Protein AF-A0AA36GK34-F1 (afdb_monomer_lite)

Foldseek 3Di:
DDQDWDWDDPVVPCVVLLVRLLVVVFDQQWQAPVDRDTGSDQVVNVVCCCVVPVVDDCPGTHGNCDPVNVVSSVVSSCQQAVPQVPDDDPPDDDDPDTTRGRD

Secondary structure (DSSP, 8-state):
----EE---TTTTTHHHHHHHHHHH----EEESSSS-EESSHHHHHHHHHHH-TTS----EEE---HHHHHHHHHHHHHHSTT-TT--STTSPPPSSS-EE--

pLDDT: mean 72.34, std 14.38, range [43.44, 91.88]

Radius of gyration: 15.76 Å; chains: 1; bounding box: 40×27×38 Å

Structure (mmCIF, N/CA/C/O backbone):
data_AF-A0AA36GK34-F1
#
_entry.id   AF-A0AA36GK34-F1
#
loop_
_atom_site.group_PDB
_atom_site.id
_atom_site.type_symbol
_atom_site.label_atom_id
_atom_site.label_alt_id
_atom_site.label_comp_id
_atom_site.label_asym_id
_atom_site.label_entity_id
_atom_site.label_seq_id
_atom_site.pdbx_PDB_ins_code
_atom_site.Cartn_x
_atom_site.Cartn_y
_atom_site.Cartn_z
_atom_site.occupancy
_atom_site.B_iso_or_equiv
_atom_site.auth_seq_id
_atom_site.auth_comp_id
_atom_site.auth_asym_id
_atom_site.auth_atom_id
_atom_site.pdbx_PDB_model_num
ATOM 1 N N . MET A 1 1 ? -0.138 7.159 15.864 1.00 46.25 1 MET A N 1
ATOM 2 C CA . MET A 1 1 ? -1.467 7.803 15.767 1.00 46.25 1 MET A CA 1
ATOM 3 C C . MET A 1 1 ? -1.606 8.419 14.386 1.00 46.25 1 MET A C 1
ATOM 5 O O . MET A 1 1 ? -0.625 8.935 13.859 1.00 46.25 1 MET A O 1
ATOM 9 N N . CYS A 1 2 ? -2.761 8.249 13.751 1.00 59.56 2 CYS A N 1
ATOM 10 C CA . CYS A 1 2 ? -2.970 8.485 12.326 1.00 59.56 2 CYS A CA 1
ATOM 11 C C . CYS A 1 2 ? -3.908 9.683 12.132 1.00 59.56 2 CYS A C 1
ATOM 13 O O . CYS A 1 2 ? -5.108 9.575 12.306 1.00 59.56 2 CYS A O 1
ATOM 15 N N . HIS A 1 3 ? -3.376 10.834 11.718 1.00 58.72 3 HIS A N 1
ATOM 16 C CA . HIS A 1 3 ? -4.166 12.071 11.587 1.00 58.72 3 HIS A CA 1
ATOM 17 C C . HIS A 1 3 ? -4.804 12.258 10.195 1.00 58.72 3 HIS A C 1
ATOM 19 O O . HIS A 1 3 ? -5.001 13.383 9.735 1.00 58.72 3 HIS A O 1
ATOM 25 N N . LYS A 1 4 ? -5.071 11.171 9.458 1.00 61.12 4 LYS A N 1
ATOM 26 C CA . LYS A 1 4 ? -5.571 11.247 8.072 1.00 61.12 4 LYS A CA 1
ATOM 27 C C . LYS A 1 4 ? -7.060 10.925 8.010 1.00 61.12 4 LYS A C 1
ATOM 29 O O . LYS A 1 4 ? -7.477 9.792 8.218 1.00 61.12 4 LYS A O 1
ATOM 34 N N . THR A 1 5 ? -7.859 11.915 7.616 1.00 60.19 5 THR A N 1
ATOM 35 C CA . THR A 1 5 ? -9.284 11.714 7.321 1.00 60.19 5 THR A CA 1
ATOM 36 C C . THR A 1 5 ? -9.451 11.104 5.934 1.00 60.19 5 THR A C 1
ATOM 38 O O . THR A 1 5 ? -9.057 11.707 4.933 1.00 60.19 5 THR A O 1
ATOM 41 N N . LEU A 1 6 ? -10.075 9.926 5.851 1.00 65.88 6 LEU A N 1
ATOM 42 C CA . LEU A 1 6 ? -10.350 9.271 4.578 1.00 65.88 6 LEU A CA 1
ATOM 43 C C . LEU A 1 6 ? -11.835 9.250 4.262 1.00 65.88 6 LEU A C 1
ATOM 45 O O . LEU A 1 6 ? -12.683 8.714 4.973 1.00 65.88 6 LEU A O 1
ATOM 49 N N . LEU A 1 7 ? -12.151 9.829 3.111 1.00 60.50 7 LEU A N 1
ATOM 50 C CA . LEU A 1 7 ? -13.493 9.792 2.567 1.00 60.50 7 LEU A CA 1
ATOM 51 C C . LEU A 1 7 ? -13.635 8.553 1.692 1.00 60.50 7 LEU A C 1
ATOM 53 O O . LEU A 1 7 ? -13.185 8.525 0.543 1.00 60.50 7 LEU A O 1
ATOM 57 N N . TYR A 1 8 ? -14.307 7.537 2.225 1.00 62.75 8 TYR A N 1
ATOM 58 C CA . TYR A 1 8 ? -14.777 6.432 1.409 1.00 62.75 8 TYR A CA 1
ATOM 59 C C . TYR A 1 8 ? -15.855 6.931 0.431 1.00 62.75 8 TYR A C 1
ATOM 61 O O . TYR A 1 8 ? -16.920 7.407 0.832 1.00 62.75 8 TYR A O 1
ATOM 69 N N . ARG A 1 9 ? -15.584 6.827 -0.877 1.00 58.69 9 ARG A N 1
ATOM 70 C CA . ARG A 1 9 ? -16.608 6.946 -1.928 1.00 58.69 9 ARG A CA 1
ATOM 71 C C . ARG A 1 9 ? -16.687 5.629 -2.689 1.00 58.69 9 ARG A C 1
ATOM 73 O O . ARG A 1 9 ? -15.656 5.125 -3.134 1.00 58.69 9 ARG A O 1
ATOM 80 N N . ARG A 1 10 ? -17.910 5.150 -2.956 1.00 58.38 10 ARG A N 1
ATOM 81 C CA . ARG A 1 10 ? -18.173 3.961 -3.794 1.00 58.38 10 ARG A CA 1
ATOM 82 C C . ARG A 1 10 ? -17.403 3.975 -5.123 1.00 58.38 10 ARG A C 1
ATOM 84 O O . ARG A 1 10 ? -16.932 2.930 -5.545 1.00 58.38 10 ARG A O 1
ATOM 91 N N . ARG A 1 11 ? -17.200 5.156 -5.726 1.00 59.41 11 ARG A N 1
ATOM 92 C CA . ARG A 1 11 ? -16.457 5.336 -6.988 1.00 59.41 11 ARG A CA 1
ATOM 93 C C . ARG A 1 11 ? -14.961 4.978 -6.891 1.00 59.41 11 ARG A C 1
ATOM 95 O O . ARG A 1 11 ? -14.391 4.551 -7.882 1.00 59.41 11 ARG A O 1
ATOM 102 N N . TYR A 1 12 ? -14.330 5.153 -5.726 1.00 60.44 12 TYR A N 1
ATOM 103 C CA . TYR A 1 12 ? -12.917 4.800 -5.509 1.00 60.44 12 TYR A CA 1
ATOM 104 C C . TYR A 1 12 ? -12.744 3.387 -4.935 1.00 60.44 12 TYR A C 1
ATOM 106 O O . TYR A 1 12 ? -11.696 2.777 -5.117 1.00 60.44 12 TYR A O 1
ATOM 114 N N . GLY A 1 13 ? -13.766 2.847 -4.268 1.00 63.06 13 GLY A N 1
ATOM 115 C CA . GLY A 1 13 ? -13.734 1.492 -3.722 1.00 63.06 13 GLY A CA 1
ATOM 116 C C . GLY A 1 13 ? -12.776 1.319 -2.533 1.00 63.06 13 GLY A C 1
ATOM 117 O O . GLY A 1 13 ? -12.371 2.281 -1.882 1.00 63.06 13 GLY A O 1
ATOM 118 N N . LYS A 1 14 ? -12.439 0.057 -2.236 1.00 66.31 14 LYS A N 1
ATOM 119 C CA . LYS A 1 14 ? -11.573 -0.373 -1.114 1.00 66.31 14 LYS A CA 1
ATOM 120 C C . LYS A 1 14 ? -10.114 0.044 -1.266 1.00 66.31 14 LYS A C 1
ATOM 122 O O . LYS A 1 14 ? -9.384 0.084 -0.281 1.00 66.31 14 LYS A O 1
ATOM 127 N N . SER A 1 15 ? -9.687 0.340 -2.491 1.00 68.56 15 SER A N 1
ATOM 128 C CA . SER A 1 15 ? -8.283 0.577 -2.837 1.00 68.56 15 SER A CA 1
ATOM 129 C C . SER A 1 15 ? -7.666 1.715 -2.025 1.00 68.56 15 SER A C 1
ATOM 131 O O . SER A 1 15 ? -6.554 1.557 -1.539 1.00 68.56 15 SER A O 1
ATOM 133 N N . ARG A 1 16 ? -8.401 2.811 -1.789 1.00 73.88 16 ARG A N 1
ATOM 134 C CA . ARG A 1 16 ? -7.904 3.947 -0.992 1.00 73.88 16 ARG A CA 1
ATOM 135 C C . ARG A 1 16 ? -7.752 3.651 0.496 1.00 73.88 16 ARG A C 1
ATOM 137 O O . ARG A 1 16 ? -6.821 4.153 1.113 1.00 73.88 16 ARG A O 1
ATOM 144 N N . LEU A 1 17 ? -8.638 2.836 1.066 1.00 74.56 17 LEU A N 1
ATOM 145 C CA . LEU A 1 17 ? -8.524 2.418 2.466 1.00 74.56 17 LEU A CA 1
ATOM 146 C C . LEU A 1 17 ? -7.340 1.454 2.636 1.00 74.56 17 LEU A C 1
ATOM 148 O O . LEU A 1 17 ? -6.552 1.592 3.564 1.00 74.56 17 LEU A O 1
ATOM 152 N N . LEU A 1 18 ? -7.155 0.532 1.686 1.00 73.88 18 LEU A N 1
ATOM 153 C CA . LEU A 1 18 ? -6.006 -0.378 1.684 1.00 73.88 18 LEU A CA 1
ATOM 154 C C . LEU A 1 18 ? -4.680 0.353 1.452 1.00 73.88 18 LEU A C 1
ATOM 156 O O . LEU A 1 18 ? -3.688 0.036 2.099 1.00 73.88 18 LEU A O 1
ATOM 160 N N . GLU A 1 19 ? -4.644 1.333 0.548 1.00 75.62 19 GLU A N 1
ATOM 161 C CA . GLU A 1 19 ? -3.464 2.175 0.318 1.00 75.62 19 GLU A CA 1
ATOM 162 C C . GLU A 1 19 ? -3.084 2.962 1.576 1.00 75.62 19 GLU A C 1
ATOM 164 O O . GLU A 1 19 ? -1.904 3.066 1.908 1.00 75.62 19 GLU A O 1
ATOM 169 N N . HIS A 1 20 ? -4.072 3.463 2.314 1.00 78.25 20 HIS A N 1
ATOM 170 C CA . HIS A 1 20 ? -3.837 4.137 3.580 1.00 78.25 20 HIS A CA 1
ATOM 171 C C . HIS A 1 20 ? -3.178 3.238 4.622 1.00 78.25 20 HIS A C 1
ATOM 173 O O . HIS A 1 20 ? -2.134 3.601 5.158 1.00 78.25 20 HIS A O 1
ATOM 179 N N . VAL A 1 21 ? -3.756 2.061 4.869 1.00 78.06 21 VAL A N 1
ATOM 180 C CA . VAL A 1 21 ? -3.204 1.100 5.832 1.00 78.06 21 VAL A CA 1
ATOM 181 C C . VAL A 1 21 ? -1.803 0.661 5.401 1.00 78.06 21 VAL A C 1
ATOM 183 O O . VAL A 1 21 ? -0.883 0.637 6.214 1.00 78.06 21 VAL A O 1
ATOM 186 N N . ARG A 1 22 ? -1.582 0.441 4.098 1.00 77.12 22 ARG A N 1
ATOM 187 C CA . ARG A 1 22 ? -0.243 0.167 3.548 1.00 77.12 22 ARG A CA 1
ATOM 188 C C . ARG A 1 22 ? 0.745 1.318 3.738 1.00 77.12 22 ARG A C 1
ATOM 190 O O . ARG A 1 22 ? 1.933 1.060 3.893 1.00 77.12 22 ARG A O 1
ATOM 197 N N . THR A 1 23 ? 0.275 2.565 3.734 1.00 76.50 23 THR A N 1
ATOM 198 C CA . THR A 1 23 ? 1.109 3.749 3.999 1.00 76.50 23 THR A CA 1
ATOM 199 C C . THR A 1 23 ? 1.509 3.849 5.467 1.00 76.50 23 THR A C 1
ATOM 201 O O . THR A 1 23 ? 2.536 4.434 5.754 1.00 76.50 23 THR A O 1
ATOM 204 N N . LEU A 1 24 ? 0.724 3.307 6.400 1.00 77.88 24 LEU A N 1
ATOM 205 C CA . LEU A 1 24 ? 1.126 3.221 7.810 1.00 77.88 24 LEU A CA 1
ATOM 206 C C . LEU A 1 24 ? 2.098 2.070 8.056 1.00 77.88 24 LEU A C 1
ATOM 208 O O . LEU A 1 24 ? 2.944 2.137 8.938 1.00 77.88 24 LEU A O 1
ATOM 212 N N . TRP A 1 25 ? 1.952 1.003 7.280 1.00 79.00 25 TRP A N 1
ATOM 213 C CA . TRP A 1 25 ? 2.748 -0.200 7.429 1.00 79.00 25 TRP A CA 1
ATOM 214 C C . TRP A 1 25 ? 4.148 -0.086 6.807 1.00 79.00 25 TRP A C 1
ATOM 216 O O . TRP A 1 25 ? 5.098 -0.662 7.327 1.00 79.00 25 TRP A O 1
ATOM 226 N N . GLU A 1 26 ? 4.274 0.625 5.681 1.00 74.00 26 GLU A N 1
ATOM 227 C CA . GLU A 1 26 ? 5.518 0.938 4.946 1.00 74.00 26 GLU A CA 1
ATOM 228 C C . GLU A 1 26 ? 6.475 -0.241 4.658 1.00 74.00 26 GLU A C 1
ATOM 230 O O . GLU A 1 26 ? 7.604 -0.028 4.204 1.00 74.00 26 GLU A O 1
ATOM 235 N N . ARG A 1 27 ? 6.040 -1.497 4.822 1.00 79.50 27 ARG A N 1
ATOM 236 C CA . ARG A 1 27 ? 6.902 -2.672 4.639 1.00 79.50 27 ARG A CA 1
ATOM 237 C C . ARG A 1 27 ? 7.248 -2.933 3.173 1.00 79.50 27 ARG A C 1
ATOM 239 O O . ARG A 1 27 ? 6.370 -2.868 2.306 1.00 79.50 27 ARG A O 1
ATOM 246 N N . PRO A 1 28 ? 8.508 -3.298 2.871 1.00 77.12 28 PRO A N 1
ATOM 247 C CA . PRO A 1 28 ? 8.963 -3.578 1.518 1.00 77.12 28 PRO A CA 1
ATOM 248 C C . PRO A 1 28 ? 8.555 -4.985 1.052 1.00 77.12 28 PRO A C 1
ATOM 250 O O . PRO A 1 28 ? 9.393 -5.858 0.842 1.00 77.12 28 PRO A O 1
ATOM 253 N N . VAL A 1 29 ? 7.252 -5.209 0.874 1.00 81.06 29 VAL A N 1
ATOM 254 C CA . VAL A 1 29 ? 6.695 -6.507 0.443 1.00 81.06 29 VAL A CA 1
ATOM 255 C C . VAL A 1 29 ? 6.583 -6.669 -1.068 1.00 81.06 29 VAL A C 1
ATOM 257 O O . VAL A 1 29 ? 6.165 -7.713 -1.565 1.00 81.06 29 VAL A O 1
ATOM 260 N N . LYS A 1 30 ? 6.898 -5.620 -1.830 1.00 84.75 30 LYS A N 1
ATOM 261 C CA . LYS A 1 30 ? 6.863 -5.652 -3.290 1.00 84.75 30 LYS A CA 1
ATOM 262 C C . LYS A 1 30 ? 8.281 -5.869 -3.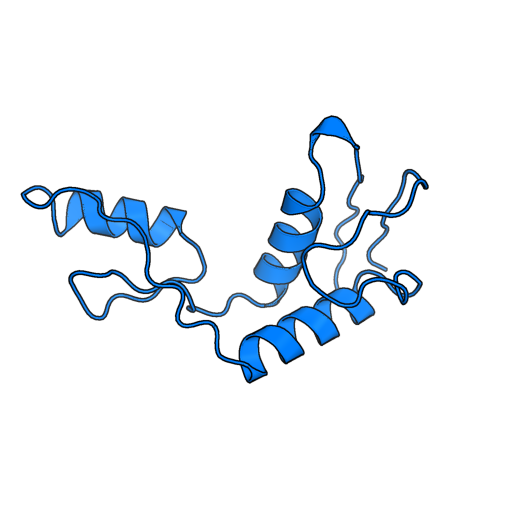803 1.00 84.75 30 LYS A C 1
ATOM 264 O O . LYS A 1 30 ? 9.103 -4.960 -3.747 1.00 84.75 30 LYS A O 1
ATOM 269 N N . LYS A 1 31 ? 8.566 -7.071 -4.296 1.00 87.50 31 LYS A N 1
ATOM 270 C CA . LYS A 1 31 ? 9.863 -7.485 -4.837 1.00 87.50 31 LYS A CA 1
ATOM 271 C C . LYS A 1 31 ? 9.854 -7.451 -6.367 1.00 87.50 31 LYS A C 1
ATOM 273 O O . LYS A 1 31 ? 8.867 -7.826 -7.004 1.00 87.50 31 LYS A O 1
ATOM 278 N N . CYS A 1 32 ? 10.953 -7.011 -6.969 1.00 89.38 32 CYS A N 1
ATOM 279 C CA . CYS A 1 32 ? 11.185 -7.184 -8.398 1.00 89.38 32 CYS A CA 1
ATOM 280 C C . CYS A 1 32 ? 11.244 -8.681 -8.748 1.00 89.38 32 CYS A C 1
ATOM 282 O O . CYS A 1 32 ? 11.732 -9.496 -7.971 1.00 89.38 32 CYS A O 1
ATOM 284 N N . LYS A 1 33 ? 10.734 -9.064 -9.921 1.00 87.00 33 LYS A N 1
ATOM 285 C CA . LYS A 1 33 ? 10.833 -10.455 -10.399 1.00 87.00 33 LYS A CA 1
ATOM 286 C C . LYS A 1 33 ? 12.217 -10.812 -10.928 1.00 87.00 33 LYS A C 1
ATOM 288 O O . LYS A 1 33 ? 12.559 -11.985 -10.966 1.00 87.00 33 LYS A O 1
ATOM 293 N N . LEU A 1 34 ? 12.974 -9.805 -11.348 1.00 85.81 34 LEU A N 1
ATOM 294 C CA . LEU A 1 34 ? 14.256 -9.976 -12.024 1.00 85.81 34 LEU A CA 1
ATOM 295 C C . LEU A 1 34 ? 15.453 -9.847 -11.076 1.00 85.81 34 LEU A C 1
ATOM 297 O O . LEU A 1 34 ? 16.559 -10.220 -11.448 1.00 85.81 34 LEU A O 1
ATOM 301 N N . CYS A 1 35 ? 15.255 -9.309 -9.871 1.00 88.44 35 CYS A N 1
ATOM 302 C CA . CYS A 1 35 ? 16.328 -9.064 -8.911 1.00 88.44 35 CYS A CA 1
ATOM 303 C C . CYS A 1 35 ? 15.806 -9.010 -7.466 1.00 88.44 35 CYS A C 1
ATOM 305 O O . CYS A 1 35 ? 14.598 -9.024 -7.212 1.00 88.44 35 CYS A O 1
ATOM 307 N N . ASP A 1 36 ? 16.719 -8.885 -6.503 1.00 88.31 36 ASP A N 1
ATOM 308 C CA . ASP A 1 36 ? 16.396 -8.806 -5.076 1.00 88.31 36 ASP A CA 1
ATOM 309 C C . ASP A 1 36 ? 15.904 -7.438 -4.589 1.00 88.31 36 ASP A C 1
ATOM 311 O O . ASP A 1 36 ? 15.686 -7.246 -3.392 1.00 88.31 36 ASP A O 1
ATOM 315 N N . PHE A 1 37 ? 15.652 -6.496 -5.502 1.00 87.88 37 PHE A N 1
ATOM 316 C CA . PHE A 1 37 ? 15.111 -5.192 -5.147 1.00 87.88 37 PHE A CA 1
ATOM 317 C C . PHE A 1 37 ? 13.712 -5.320 -4.533 1.00 87.88 37 PHE A C 1
AT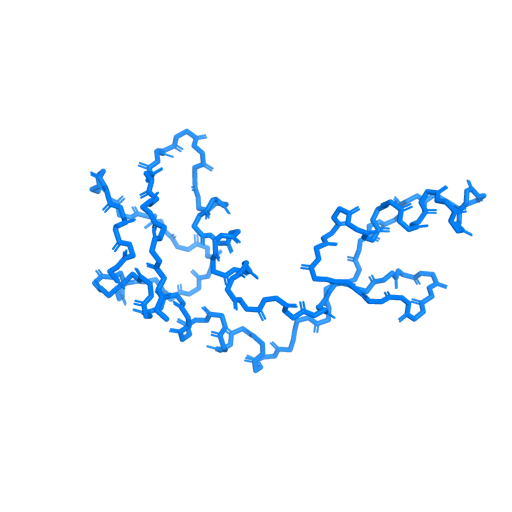OM 319 O O . PHE A 1 37 ? 12.787 -5.855 -5.152 1.00 87.88 37 PHE A O 1
ATOM 326 N N . LYS A 1 38 ? 13.542 -4.780 -3.323 1.00 88.31 38 LYS A N 1
ATOM 327 C CA . LYS A 1 38 ? 12.271 -4.730 -2.594 1.00 88.31 38 LYS A CA 1
ATOM 328 C C . LYS A 1 38 ? 11.875 -3.283 -2.337 1.00 88.31 38 LYS A C 1
ATOM 330 O O . LYS A 1 38 ? 12.709 -2.445 -2.009 1.00 88.31 38 LYS A O 1
ATOM 335 N N . ALA A 1 39 ? 10.587 -2.992 -2.447 1.00 85.31 39 ALA A N 1
ATOM 336 C CA . ALA A 1 39 ? 10.029 -1.684 -2.158 1.00 85.31 39 ALA A CA 1
ATOM 337 C C . ALA A 1 39 ? 8.657 -1.798 -1.496 1.00 85.31 39 ALA A C 1
ATOM 339 O O . ALA A 1 39 ? 7.959 -2.804 -1.615 1.00 85.31 39 ALA A O 1
ATOM 340 N N . SER A 1 40 ? 8.243 -0.730 -0.818 1.00 80.38 40 SER A N 1
ATOM 341 C CA . SER A 1 40 ? 6.940 -0.674 -0.142 1.00 80.38 40 SER A CA 1
ATOM 342 C C . SER A 1 40 ? 5.767 -0.466 -1.102 1.00 80.38 40 SER A C 1
ATOM 344 O O . SER A 1 40 ? 4.610 -0.637 -0.733 1.00 80.38 40 SER A O 1
ATOM 346 N N . SER A 1 41 ? 6.034 -0.099 -2.360 1.00 79.69 41 SER A N 1
ATOM 347 C CA . SER A 1 41 ? 4.993 0.160 -3.352 1.00 79.69 41 SER A CA 1
ATOM 348 C C . SER A 1 41 ? 5.337 -0.418 -4.717 1.00 79.69 41 SER A C 1
ATOM 350 O O . SER A 1 41 ? 6.476 -0.362 -5.184 1.00 79.69 41 SER A O 1
ATOM 352 N N . ALA A 1 42 ? 4.311 -0.925 -5.406 1.00 82.75 42 ALA A N 1
ATOM 353 C CA . ALA A 1 42 ? 4.458 -1.463 -6.755 1.00 82.75 42 ALA A CA 1
ATOM 354 C C . ALA A 1 42 ? 5.003 -0.408 -7.732 1.00 82.75 42 ALA A C 1
ATOM 356 O O . ALA A 1 42 ? 5.797 -0.733 -8.606 1.00 82.75 42 ALA A O 1
ATOM 357 N N . ARG A 1 43 ? 4.648 0.872 -7.545 1.00 84.56 43 ARG A N 1
ATOM 358 C CA . ARG A 1 43 ? 5.133 1.983 -8.376 1.00 84.56 43 ARG A CA 1
ATOM 359 C C . ARG A 1 43 ? 6.649 2.167 -8.291 1.00 84.56 43 ARG A C 1
ATOM 361 O O . ARG A 1 43 ? 7.271 2.402 -9.323 1.00 84.56 43 ARG A O 1
ATOM 368 N N . LYS A 1 44 ? 7.242 2.012 -7.100 1.00 86.44 44 LYS A N 1
ATOM 369 C CA . LYS A 1 44 ? 8.703 2.037 -6.927 1.00 86.44 44 LYS A CA 1
ATOM 370 C C . LYS A 1 44 ? 9.363 0.863 -7.656 1.00 86.44 44 LYS A C 1
ATOM 372 O O . LYS A 1 44 ? 10.359 1.073 -8.335 1.00 86.44 44 LYS A O 1
ATOM 377 N N . VAL A 1 45 ? 8.771 -0.334 -7.599 1.00 88.75 45 VAL A N 1
ATOM 378 C CA . VAL A 1 45 ? 9.278 -1.501 -8.347 1.00 88.75 45 VAL A CA 1
ATOM 379 C C . VAL A 1 45 ? 9.149 -1.311 -9.860 1.00 88.75 45 VAL A C 1
ATOM 381 O O . VAL A 1 45 ? 10.074 -1.643 -10.585 1.00 88.75 45 VAL A O 1
ATOM 384 N N . ILE A 1 46 ? 8.049 -0.732 -10.351 1.00 89.19 46 ILE A N 1
ATOM 385 C CA . ILE A 1 46 ? 7.873 -0.412 -11.780 1.00 89.19 46 ILE A CA 1
ATOM 386 C C . ILE A 1 46 ? 8.935 0.586 -12.242 1.00 89.19 46 ILE A C 1
ATOM 388 O O . ILE A 1 46 ? 9.534 0.404 -13.298 1.00 89.19 46 ILE A O 1
ATOM 392 N N . TYR A 1 47 ? 9.168 1.642 -11.461 1.00 90.38 47 TYR A N 1
ATOM 393 C CA . TYR A 1 47 ? 10.195 2.629 -11.774 1.00 90.38 47 TYR A CA 1
ATOM 394 C C . TYR A 1 47 ? 11.589 1.996 -11.793 1.00 90.38 47 TYR A C 1
ATOM 396 O O . TYR A 1 47 ? 12.335 2.193 -12.748 1.00 90.38 47 TYR A O 1
ATOM 404 N N . HIS A 1 48 ? 11.909 1.185 -10.783 1.00 90.88 48 HIS A N 1
ATOM 405 C CA . HIS A 1 48 ? 13.145 0.412 -10.743 1.00 90.88 48 HIS A CA 1
ATOM 406 C C . HIS A 1 48 ? 13.280 -0.494 -11.975 1.00 90.88 48 HIS A C 1
ATOM 408 O O . HIS A 1 48 ? 14.290 -0.425 -12.661 1.00 90.88 48 HIS A O 1
ATOM 414 N N . HIS A 1 49 ? 12.243 -1.262 -12.327 1.00 91.06 49 HIS A N 1
ATOM 415 C CA . HIS A 1 49 ? 12.248 -2.129 -13.510 1.00 91.06 49 HIS A CA 1
ATOM 416 C C . HIS A 1 49 ? 12.540 -1.343 -14.787 1.00 91.06 49 HIS A C 1
ATOM 418 O O . HIS A 1 49 ? 13.384 -1.751 -15.573 1.00 91.06 49 HIS A O 1
ATOM 424 N N . LYS A 1 50 ? 11.889 -0.193 -14.985 1.00 90.00 50 LYS A N 1
ATOM 425 C CA . LYS A 1 50 ? 12.101 0.637 -16.179 1.00 90.00 50 LYS A CA 1
ATOM 426 C C . LYS A 1 50 ? 13.532 1.163 -16.309 1.00 90.00 50 LYS A C 1
ATOM 428 O O . LYS A 1 50 ? 14.003 1.311 -17.428 1.00 90.00 50 LYS A O 1
ATOM 433 N N . ASN A 1 51 ? 14.199 1.457 -15.194 1.00 91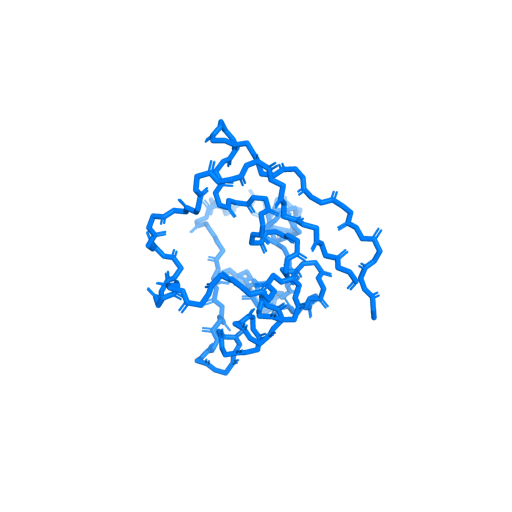.88 51 ASN A N 1
ATOM 434 C CA . ASN A 1 51 ? 15.550 2.022 -15.204 1.00 91.88 51 ASN A CA 1
ATOM 435 C C . ASN A 1 51 ? 16.643 0.945 -15.183 1.00 91.88 51 ASN A C 1
ATOM 437 O O . ASN A 1 51 ? 17.659 1.085 -15.850 1.00 91.88 51 ASN A O 1
ATOM 441 N N . THR A 1 52 ? 16.445 -0.127 -14.418 1.00 90.94 52 THR A N 1
ATOM 442 C CA . THR A 1 52 ? 17.447 -1.182 -14.197 1.00 90.94 52 THR A CA 1
ATOM 443 C C . THR A 1 52 ? 17.289 -2.352 -15.167 1.00 90.94 52 THR A C 1
ATOM 445 O O . THR A 1 52 ? 18.265 -3.021 -15.492 1.00 90.94 52 THR A O 1
ATOM 448 N N . HIS A 1 53 ? 16.078 -2.595 -15.669 1.00 88.56 53 HIS A N 1
ATOM 449 C CA . HIS A 1 53 ? 15.769 -3.693 -16.585 1.00 88.56 53 HIS A CA 1
ATOM 450 C C . HIS A 1 53 ? 15.063 -3.207 -17.869 1.00 88.56 53 HIS A C 1
ATOM 452 O O . HIS A 1 53 ? 14.009 -3.742 -18.223 1.00 88.56 53 HIS A O 1
ATOM 458 N N . PRO A 1 54 ? 15.621 -2.221 -18.605 1.00 87.31 54 PRO A N 1
ATOM 459 C CA . PRO A 1 54 ? 14.981 -1.667 -19.804 1.00 87.31 54 PRO A CA 1
ATOM 460 C C . PRO A 1 54 ? 14.813 -2.701 -20.929 1.00 87.31 54 PRO A C 1
ATOM 462 O O . PRO A 1 54 ? 13.871 -2.615 -21.709 1.00 87.31 54 PRO A O 1
ATOM 465 N N . ASN A 1 55 ? 15.686 -3.713 -20.972 1.00 89.56 55 ASN A N 1
ATOM 466 C CA . ASN A 1 55 ? 15.681 -4.770 -21.989 1.00 89.56 55 ASN A CA 1
ATOM 467 C C . ASN A 1 55 ? 14.758 -5.952 -21.648 1.00 89.56 55 ASN A C 1
ATOM 469 O O . ASN A 1 55 ? 14.755 -6.950 -22.364 1.00 89.56 55 ASN A O 1
ATOM 473 N N . GLN A 1 56 ? 14.021 -5.892 -20.536 1.00 86.31 56 GLN A N 1
ATOM 474 C CA . GLN A 1 56 ? 13.141 -6.973 -20.098 1.00 86.31 56 GLN A CA 1
ATOM 475 C C . GLN A 1 56 ? 11.688 -6.488 -20.029 1.00 86.31 56 GLN A C 1
ATOM 477 O O . GLN A 1 56 ? 11.419 -5.414 -19.478 1.00 86.31 56 GLN A O 1
ATOM 482 N N . PRO A 1 57 ? 10.716 -7.271 -20.529 1.00 83.75 57 PRO A N 1
ATOM 483 C CA . PRO A 1 57 ? 9.311 -6.898 -20.455 1.00 83.75 57 PRO A CA 1
ATOM 484 C C . PRO A 1 57 ? 8.837 -6.859 -18.998 1.00 83.75 57 PRO A C 1
ATOM 486 O O . PRO A 1 57 ? 9.141 -7.743 -18.188 1.00 83.75 57 PRO A O 1
ATOM 489 N N . TYR A 1 58 ? 8.063 -5.827 -18.650 1.00 80.81 58 TYR A N 1
ATOM 490 C CA . TYR A 1 58 ? 7.497 -5.703 -17.310 1.00 80.81 58 TYR A CA 1
ATOM 491 C C . TYR A 1 58 ? 6.474 -6.817 -17.064 1.00 80.81 58 TYR A C 1
ATOM 493 O O . TYR A 1 58 ? 5.334 -6.750 -17.512 1.00 80.81 58 TYR A O 1
ATOM 501 N N . SER A 1 59 ? 6.887 -7.834 -16.310 1.00 78.94 59 SER A N 1
ATOM 502 C CA . SER A 1 59 ? 6.081 -9.029 -16.021 1.00 78.94 59 SER A CA 1
ATOM 503 C C . SER A 1 59 ? 5.335 -8.940 -14.680 1.00 78.94 59 SER A C 1
ATOM 505 O O . SER A 1 59 ? 4.896 -9.951 -14.122 1.00 78.94 59 SER A O 1
ATOM 507 N N . GLY A 1 60 ? 5.209 -7.731 -14.122 1.00 82.38 60 GLY A N 1
ATOM 508 C CA . GLY A 1 60 ? 4.568 -7.478 -12.832 1.00 82.38 60 GLY A CA 1
ATOM 509 C C . GLY A 1 60 ? 5.529 -7.477 -11.640 1.00 82.38 60 GLY A C 1
ATOM 510 O O . GLY A 1 60 ? 6.744 -7.594 -11.774 1.00 82.38 60 GLY A O 1
ATOM 511 N N . VAL A 1 61 ? 4.957 -7.343 -10.444 1.00 84.44 61 VAL A N 1
ATOM 512 C CA . VAL A 1 61 ? 5.676 -7.307 -9.164 1.00 84.44 61 VAL A CA 1
ATOM 513 C C . VAL A 1 61 ? 5.403 -8.577 -8.363 1.00 84.44 61 VAL A C 1
ATOM 515 O O . VAL A 1 61 ? 4.267 -9.051 -8.331 1.00 84.44 61 VAL A O 1
ATOM 518 N N . LEU A 1 62 ? 6.426 -9.143 -7.722 1.00 84.19 62 LEU A N 1
ATOM 519 C CA . LEU A 1 62 ? 6.236 -10.217 -6.749 1.00 84.19 62 LEU A CA 1
ATOM 520 C C . LEU A 1 62 ? 5.765 -9.600 -5.439 1.00 84.19 62 LEU A C 1
ATOM 522 O O . LEU A 1 62 ? 6.407 -8.707 -4.892 1.00 84.19 62 LEU A O 1
ATOM 526 N N . SER A 1 63 ? 4.622 -10.059 -4.946 1.00 80.81 63 SER A N 1
ATOM 527 C CA . SER A 1 63 ? 4.172 -9.709 -3.603 1.00 80.81 63 SER A CA 1
ATOM 528 C C . SER A 1 63 ? 4.680 -10.795 -2.668 1.00 80.81 63 SER A C 1
ATOM 530 O O . SER A 1 63 ? 4.157 -11.901 -2.687 1.00 80.81 63 SER A O 1
ATOM 532 N N . THR A 1 64 ? 5.714 -10.497 -1.888 1.00 80.69 64 THR A N 1
ATOM 533 C CA . THR A 1 64 ? 6.216 -11.379 -0.827 1.00 80.69 64 THR A CA 1
ATOM 534 C C . THR A 1 64 ? 5.465 -11.095 0.475 1.00 80.69 64 THR A C 1
ATOM 536 O O . THR A 1 64 ? 6.086 -10.969 1.522 1.00 80.69 64 THR A O 1
ATOM 539 N N . GLU A 1 65 ? 4.147 -10.883 0.384 1.00 77.19 65 GLU A N 1
ATOM 540 C CA . GLU A 1 65 ? 3.277 -10.679 1.546 1.00 77.19 65 GLU A CA 1
ATOM 541 C C . GLU A 1 65 ? 3.124 -12.038 2.247 1.00 77.19 65 GLU A C 1
ATOM 543 O O . GLU A 1 65 ? 2.508 -12.961 1.714 1.00 77.19 65 GLU A O 1
ATOM 548 N N . SER A 1 66 ? 3.741 -12.165 3.418 1.00 78.88 66 SER A N 1
ATOM 549 C CA . SER A 1 66 ? 3.644 -13.319 4.312 1.00 78.88 66 SER A CA 1
ATOM 550 C C . SER A 1 66 ? 2.267 -13.367 4.984 1.00 78.88 66 SER A C 1
ATOM 552 O O . SER A 1 66 ? 1.542 -12.374 5.037 1.00 78.88 66 SER A O 1
ATOM 554 N N . LYS A 1 67 ? 1.903 -14.503 5.589 1.00 76.69 67 LYS A N 1
ATOM 555 C CA . LYS A 1 67 ? 0.691 -14.575 6.427 1.00 76.69 67 LYS A CA 1
ATOM 556 C C . LYS A 1 67 ? 0.744 -13.579 7.596 1.00 76.69 67 LYS A C 1
ATOM 558 O O . LYS A 1 67 ? -0.275 -12.989 7.935 1.00 76.69 67 LYS A O 1
ATOM 563 N N . GLU A 1 68 ? 1.930 -13.370 8.159 1.00 77.75 68 GLU A N 1
ATOM 564 C CA . GLU A 1 68 ? 2.195 -12.383 9.212 1.00 77.75 68 GLU A CA 1
ATOM 565 C C . GLU A 1 68 ? 1.993 -10.950 8.710 1.00 77.75 68 GLU A C 1
ATOM 567 O O . GLU A 1 68 ? 1.342 -10.150 9.368 1.00 77.75 68 GLU A O 1
ATOM 572 N N . ASP A 1 69 ? 2.451 -10.649 7.494 1.00 78.44 69 ASP A N 1
ATOM 573 C CA . ASP A 1 69 ? 2.261 -9.342 6.864 1.00 78.44 69 ASP A CA 1
ATOM 574 C C . ASP A 1 69 ? 0.770 -9.008 6.666 1.00 78.44 69 ASP A C 1
ATOM 576 O O . ASP A 1 69 ? 0.340 -7.867 6.848 1.00 78.44 69 ASP A O 1
ATOM 580 N N . LEU A 1 70 ? -0.041 -10.013 6.315 1.00 78.25 70 LEU A N 1
ATOM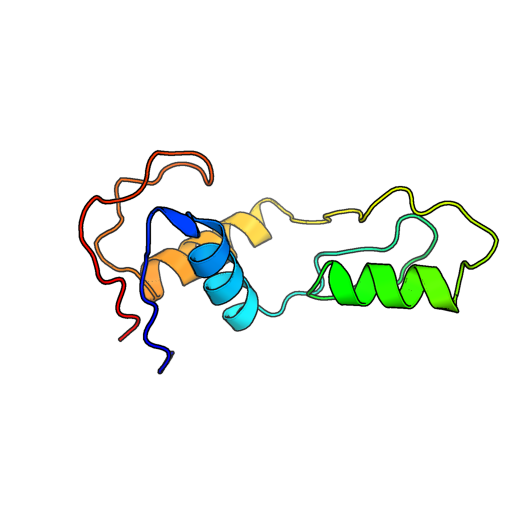 581 C CA . LEU A 1 70 ? -1.495 -9.871 6.212 1.00 78.25 70 LEU A CA 1
ATOM 582 C C . LEU A 1 70 ? -2.156 -9.644 7.579 1.00 78.25 70 LEU A C 1
ATOM 584 O O . LEU A 1 70 ? -3.118 -8.879 7.662 1.00 78.25 70 LEU A O 1
ATOM 588 N N . ASP A 1 71 ? -1.649 -10.282 8.634 1.00 80.50 71 ASP A N 1
ATOM 589 C CA . ASP A 1 71 ? -2.121 -10.092 10.009 1.00 80.50 71 ASP A CA 1
ATOM 590 C C . ASP A 1 71 ? -1.785 -8.687 10.535 1.00 80.50 71 ASP A C 1
ATOM 592 O O . ASP A 1 71 ? -2.649 -8.005 11.084 1.00 80.50 71 ASP A O 1
ATOM 596 N N . ASP A 1 72 ? -0.573 -8.197 10.274 1.00 81.94 72 ASP A N 1
ATOM 597 C CA . ASP A 1 72 ? -0.151 -6.834 10.609 1.00 81.94 72 ASP A CA 1
ATOM 598 C C . ASP A 1 72 ? -1.003 -5.778 9.885 1.00 81.94 72 ASP A C 1
ATOM 600 O O . ASP A 1 72 ? -1.502 -4.830 10.499 1.00 81.94 72 ASP A O 1
ATOM 604 N N . LEU A 1 73 ? -1.256 -5.975 8.585 1.00 78.81 73 LEU A N 1
ATOM 605 C CA . LEU A 1 73 ? -2.171 -5.125 7.819 1.00 78.81 73 LEU A CA 1
ATOM 606 C C . LEU A 1 73 ? -3.592 -5.150 8.397 1.00 78.81 73 LEU A C 1
ATOM 608 O O . LEU A 1 73 ? -4.252 -4.110 8.435 1.00 78.81 73 LEU A O 1
ATOM 612 N N . LEU A 1 74 ? -4.070 -6.306 8.863 1.00 78.25 74 LEU A N 1
ATOM 613 C CA . LEU A 1 74 ? -5.384 -6.428 9.491 1.00 78.25 74 LEU A CA 1
ATOM 614 C C . LEU A 1 74 ? -5.435 -5.709 10.846 1.00 78.25 74 LEU A C 1
ATOM 616 O O . LEU A 1 74 ? -6.412 -5.017 11.129 1.00 78.25 74 LEU A O 1
ATOM 620 N N . LYS A 1 75 ? -4.381 -5.810 11.660 1.00 80.75 75 LYS A N 1
ATOM 621 C CA . LYS A 1 75 ? -4.257 -5.080 12.931 1.00 80.75 75 LYS A CA 1
ATOM 622 C C . LYS A 1 75 ? -4.271 -3.572 12.711 1.00 80.75 75 LYS A C 1
ATOM 624 O O . LYS A 1 75 ? -4.997 -2.862 13.402 1.00 80.75 75 LYS A O 1
ATOM 629 N N . LEU A 1 76 ? -3.513 -3.080 11.731 1.00 79.69 76 LEU A N 1
ATOM 630 C CA . LEU A 1 76 ? -3.511 -1.662 11.369 1.00 79.69 76 LEU A CA 1
ATOM 631 C C . LEU A 1 76 ? -4.872 -1.220 10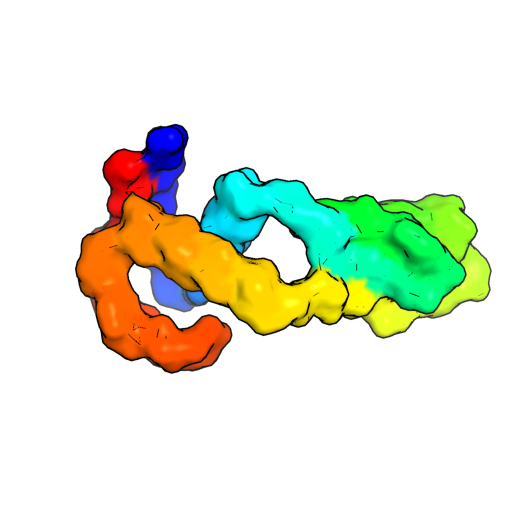.827 1.00 79.69 76 LEU A C 1
ATOM 633 O O . LEU A 1 76 ? -5.360 -0.152 11.182 1.00 79.69 76 LEU A O 1
ATOM 637 N N . TRP A 1 77 ? -5.527 -2.057 10.022 1.00 77.94 77 TRP A N 1
ATOM 638 C CA . TRP A 1 77 ? -6.885 -1.791 9.558 1.00 77.94 77 TRP A CA 1
ATOM 639 C C . TRP A 1 77 ? -7.868 -1.640 10.723 1.00 77.94 77 TRP A C 1
ATOM 641 O O . TRP A 1 77 ? -8.645 -0.689 10.740 1.00 77.94 77 TRP A O 1
ATOM 651 N N . GLN A 1 78 ? -7.826 -2.541 11.707 1.00 77.12 78 GLN A N 1
ATOM 652 C CA . GLN A 1 78 ? -8.691 -2.465 12.887 1.00 77.12 78 GLN A CA 1
ATOM 653 C C . GLN A 1 78 ? -8.401 -1.231 13.748 1.00 77.12 78 GLN A C 1
ATOM 655 O O . GLN A 1 78 ? -9.340 -0.633 14.266 1.00 77.12 78 GLN A O 1
ATOM 660 N N . GLN A 1 79 ? -7.134 -0.816 13.857 1.00 76.81 79 GLN A N 1
ATOM 661 C CA . GLN A 1 79 ? -6.754 0.419 14.551 1.00 76.81 79 GLN A CA 1
ATOM 662 C C . GLN A 1 79 ? -7.268 1.674 13.834 1.00 76.81 79 GLN A C 1
ATOM 664 O O . GLN A 1 79 ? -7.756 2.593 14.481 1.00 76.81 79 GLN A O 1
ATOM 669 N N . CYS A 1 80 ? -7.185 1.718 12.503 1.00 74.75 80 CYS A N 1
ATOM 670 C CA . CYS A 1 80 ? -7.631 2.871 11.717 1.00 74.75 80 CYS A CA 1
ATOM 671 C C . CYS A 1 80 ? -9.150 2.929 11.534 1.00 74.75 80 CYS A C 1
ATOM 673 O O . CYS A 1 80 ? -9.706 4.008 11.338 1.00 74.75 80 CYS A O 1
ATOM 675 N N . PHE A 1 81 ? -9.819 1.776 11.550 1.00 73.06 81 PHE A N 1
ATOM 676 C CA . PHE A 1 81 ? -11.250 1.648 11.282 1.00 73.06 81 PHE A CA 1
ATOM 677 C C . PHE A 1 81 ? -11.951 0.753 12.322 1.00 73.06 81 PHE A C 1
ATOM 679 O O . PHE A 1 81 ? -12.532 -0.283 11.955 1.00 73.06 81 PHE A O 1
ATOM 686 N N . PRO A 1 82 ? -11.936 1.142 13.613 1.00 65.38 82 PRO A N 1
ATOM 687 C CA . PRO A 1 82 ? -12.651 0.420 14.659 1.00 65.38 82 PRO A CA 1
ATOM 688 C C . PRO A 1 82 ? -14.160 0.496 14.370 1.00 65.38 82 PRO A C 1
ATOM 690 O O . PRO A 1 82 ? -14.722 1.578 14.229 1.00 65.38 82 PRO A O 1
ATOM 693 N N . GLY A 1 83 ? -14.814 -0.657 14.199 1.00 60.47 83 GLY A N 1
ATOM 694 C CA . GLY A 1 83 ? -16.230 -0.750 13.795 1.00 60.47 83 GLY A CA 1
ATOM 695 C C . GLY A 1 83 ? -16.471 -1.326 12.395 1.00 60.47 83 GLY A C 1
ATOM 696 O O . GLY A 1 83 ? -17.613 -1.474 11.974 1.00 60.47 83 GLY A O 1
ATOM 697 N N . THR A 1 84 ? -15.412 -1.708 11.679 1.00 59.94 84 THR A N 1
ATOM 698 C CA . THR A 1 84 ? -15.502 -2.485 10.429 1.00 59.94 84 THR A CA 1
ATOM 699 C C . THR A 1 84 ? -15.319 -3.995 10.674 1.00 59.94 84 THR A C 1
ATOM 701 O O . THR A 1 84 ? -14.727 -4.705 9.876 1.00 59.94 84 THR A O 1
ATOM 704 N N . SER A 1 85 ? -15.795 -4.536 11.795 1.00 51.00 85 SER A N 1
ATOM 705 C CA . SER A 1 85 ? -15.517 -5.921 12.226 1.00 51.00 85 SER A CA 1
ATOM 706 C C . SER A 1 85 ? -16.153 -7.035 11.371 1.00 51.00 85 SER A C 1
ATOM 708 O O . SER A 1 85 ? -15.870 -8.207 11.608 1.00 51.00 85 SER A O 1
ATOM 710 N N . GLU A 1 86 ? -16.942 -6.714 10.341 1.00 49.34 86 GLU A N 1
ATOM 711 C CA . GLU A 1 86 ? -17.525 -7.710 9.423 1.00 49.34 86 GLU A CA 1
ATOM 712 C C . GLU A 1 86 ? -16.611 -8.121 8.247 1.00 49.34 86 GLU A C 1
ATOM 714 O O . GLU A 1 86 ? -16.961 -9.002 7.462 1.00 49.34 86 GLU A O 1
ATOM 719 N N . TYR A 1 87 ? -15.411 -7.544 8.104 1.00 53.69 87 TYR A N 1
ATOM 720 C CA . TYR A 1 87 ? -14.523 -7.827 6.964 1.00 53.69 87 TYR A CA 1
ATOM 721 C C . TYR A 1 87 ? -13.534 -8.952 7.252 1.00 53.69 87 TYR A C 1
ATOM 723 O O . TYR A 1 87 ? -12.336 -8.729 7.427 1.00 53.69 87 TYR A O 1
ATOM 731 N N . LYS A 1 88 ? -14.017 -10.195 7.235 1.00 45.47 88 LYS A N 1
ATOM 732 C CA . LYS A 1 88 ? -13.127 -11.339 7.011 1.00 45.47 88 LYS A CA 1
ATOM 733 C C . LYS A 1 88 ? -12.792 -11.377 5.520 1.00 45.47 88 LYS A C 1
ATOM 735 O O . LYS A 1 88 ? -13.677 -11.513 4.684 1.00 45.47 88 LYS A O 1
ATOM 740 N N . TYR A 1 89 ? -11.505 -11.267 5.212 1.00 44.41 89 TYR A N 1
ATOM 741 C CA . TYR A 1 89 ? -10.915 -11.202 3.874 1.00 44.41 89 TYR A CA 1
ATOM 742 C C . TYR A 1 89 ? -11.055 -9.863 3.147 1.00 44.41 89 TYR A C 1
ATOM 744 O O . TYR A 1 89 ? -12.118 -9.253 3.035 1.00 44.41 89 TYR A O 1
ATOM 752 N N . ILE A 1 90 ? -9.930 -9.478 2.545 1.00 53.69 90 ILE A N 1
ATOM 753 C CA . ILE A 1 90 ? -9.668 -8.311 1.692 1.00 53.69 90 ILE A CA 1
ATOM 754 C C . ILE A 1 90 ? -10.428 -8.406 0.344 1.00 53.69 90 ILE A C 1
ATOM 756 O O . ILE A 1 90 ? -9.934 -8.014 -0.707 1.00 53.69 90 ILE A O 1
ATOM 760 N N . GLY A 1 91 ? -11.638 -8.972 0.371 1.00 48.62 91 GLY A N 1
ATOM 761 C CA . GLY A 1 91 ? -12.556 -9.205 -0.740 1.00 48.62 91 GLY A CA 1
ATOM 762 C C . GLY A 1 91 ? -14.028 -8.912 -0.395 1.00 48.62 91 GLY A C 1
ATOM 763 O O . GLY A 1 91 ? -14.789 -8.589 -1.303 1.00 48.62 91 GLY A O 1
ATOM 764 N N 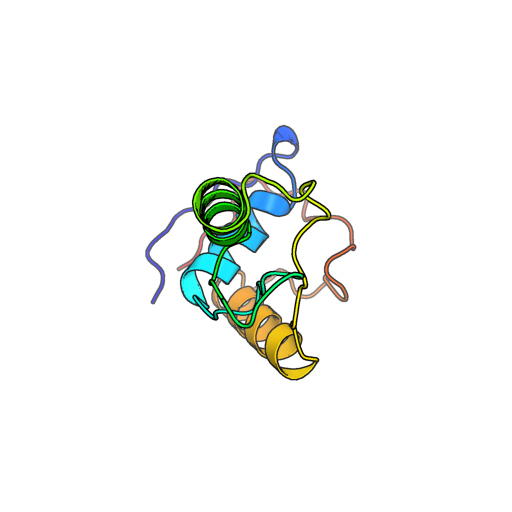. GLY A 1 92 ? -14.436 -8.884 0.885 1.00 45.44 92 GLY A N 1
ATOM 765 C CA . GLY A 1 92 ? -15.846 -8.726 1.310 1.00 45.44 92 GLY A CA 1
ATOM 766 C C . GLY A 1 92 ? -16.453 -7.315 1.121 1.00 45.44 92 GLY A C 1
ATOM 767 O O . GLY A 1 92 ? -15.705 -6.340 1.121 1.00 45.44 92 GLY A O 1
ATOM 768 N N . PRO A 1 93 ? -17.773 -7.160 0.887 1.00 43.44 93 PRO A N 1
ATOM 769 C CA . PRO A 1 93 ? -18.446 -5.915 0.440 1.00 43.44 93 PRO A CA 1
ATOM 770 C C . PRO A 1 93 ? -18.514 -4.797 1.500 1.00 43.44 93 PRO A C 1
ATOM 772 O O . PRO A 1 93 ? -18.997 -5.070 2.581 1.00 43.44 93 PRO A O 1
ATOM 775 N N . LEU A 1 94 ? -18.044 -3.568 1.181 1.00 51.47 94 LEU A N 1
ATOM 776 C CA . LEU A 1 94 ? -17.782 -2.435 2.113 1.00 51.47 94 LEU A CA 1
ATOM 777 C C . LEU A 1 94 ? -19.019 -1.793 2.784 1.00 51.47 94 LEU A C 1
ATOM 779 O O . LEU A 1 94 ? -20.106 -1.841 2.204 1.00 51.47 94 LEU A O 1
ATOM 783 N N . PRO A 1 95 ? -18.838 -1.068 3.919 1.00 45.31 95 PRO A N 1
ATOM 784 C CA . PRO A 1 95 ? -19.930 -0.435 4.641 1.00 45.31 95 PRO A CA 1
ATOM 785 C C . PRO A 1 95 ? -20.553 0.680 3.807 1.00 45.31 95 PRO A C 1
ATOM 787 O O . PRO A 1 95 ? -19.874 1.423 3.094 1.00 45.31 95 PRO A O 1
ATOM 790 N N . SER A 1 96 ? -21.867 0.825 3.936 1.00 45.75 96 SER A N 1
ATOM 791 C CA . SER A 1 96 ? -22.659 1.808 3.191 1.00 45.75 96 SER A CA 1
ATOM 792 C C . SER A 1 96 ? -22.529 3.246 3.721 1.00 45.75 96 SER A C 1
ATOM 794 O O . SER A 1 96 ? -23.039 4.176 3.094 1.00 45.75 96 SER A O 1
ATOM 796 N N . THR A 1 97 ? -21.833 3.466 4.839 1.00 47.91 97 THR A N 1
ATOM 797 C CA . THR A 1 97 ? -21.736 4.771 5.502 1.00 47.91 97 THR A CA 1
ATOM 798 C C . THR A 1 97 ? -20.562 5.605 4.977 1.00 47.91 97 THR A C 1
ATOM 800 O O . THR A 1 97 ? -19.387 5.242 5.036 1.00 47.91 97 THR A O 1
ATOM 803 N N . ARG A 1 98 ? -20.894 6.779 4.424 1.00 51.59 98 ARG A N 1
ATOM 804 C CA . ARG A 1 98 ? -19.937 7.805 3.989 1.00 51.59 98 ARG A CA 1
ATOM 805 C C . ARG A 1 98 ? -19.248 8.425 5.210 1.00 51.59 98 ARG A C 1
ATOM 807 O O . ARG A 1 98 ? -19.734 9.442 5.693 1.00 51.59 98 ARG A O 1
ATOM 814 N N . LYS A 1 99 ? -18.148 7.834 5.682 1.00 53.66 99 LYS A N 1
ATOM 815 C CA . LYS A 1 99 ? -16.992 8.460 6.372 1.00 53.66 99 LYS A CA 1
ATOM 816 C C . LYS A 1 99 ? -16.221 7.360 7.106 1.00 53.66 99 LYS A C 1
ATOM 818 O O . LYS A 1 99 ? -16.787 6.675 7.946 1.00 53.66 99 LYS A O 1
ATOM 823 N N . SER A 1 100 ? -14.935 7.214 6.802 1.00 53.56 100 SER A N 1
ATOM 824 C CA . SER A 1 100 ? -14.035 6.309 7.521 1.00 53.56 100 SER A CA 1
ATOM 825 C C . SER A 1 100 ? -12.958 7.187 8.153 1.00 53.56 100 SER A C 1
ATOM 827 O O . SER A 1 100 ? -11.971 7.540 7.511 1.00 53.56 100 SER A O 1
ATOM 829 N N . ILE A 1 101 ? -13.227 7.667 9.366 1.00 52.38 101 ILE A N 1
ATOM 830 C CA . ILE A 1 101 ? -12.331 8.570 10.092 1.00 52.38 101 ILE A CA 1
ATOM 831 C C . ILE A 1 101 ? -11.343 7.701 10.875 1.00 52.38 101 ILE A C 1
ATOM 833 O O . ILE A 1 101 ? -11.763 6.952 11.749 1.00 52.38 101 ILE A O 1
ATOM 837 N N . CYS A 1 102 ? -10.059 7.804 10.526 1.00 47.84 102 CYS A N 1
ATOM 838 C CA . CYS A 1 102 ? -8.943 7.368 11.364 1.00 47.84 102 CYS A CA 1
ATOM 839 C C . CYS A 1 102 ? -8.839 8.398 12.501 1.00 47.84 102 CYS A C 1
ATOM 841 O O . CYS A 1 102 ? -8.625 9.574 12.191 1.00 47.84 102 CYS A O 1
ATOM 843 N N . GLN A 1 103 ? -9.111 8.008 13.752 1.00 50.72 103 GLN A N 1
ATOM 844 C CA . GLN A 1 103 ? -8.867 8.860 14.928 1.00 50.72 103 GLN A CA 1
ATOM 845 C C . GLN A 1 103 ? -7.413 8.717 15.387 1.00 50.72 103 GLN A C 1
ATOM 847 O O . GLN A 1 103 ? -6.886 7.579 15.352 1.00 50.72 103 GLN A O 1
#

InterPro domains:
  IPR053360 Putative zinc finger domain-containing protein [PTHR36945] (2-82)

Sequence (103 aa):
MCHKTLLYRRRYGKSRLLEHVRTLWERPVKKCKLCDFKASSARKVIYHHKNTHPNQPYSGVLSTESKEDLDDLLKLWQQCFPGTSEYKYIGGPLPSTRKSICQ

Organism: Cylicocyclus nassatus (NCBI:txid53992)